Protein AF-A0A2V1GVJ4-F1 (afdb_monomer_lite)

pLDDT: mean 76.74, std 14.33, range [33.03, 93.75]

Foldseek 3Di:
DVVVVVVVVVVVVVVVVVLVVCLVPQLVLVDDPDPDVVVNVVSNVSSVVLSVVLQVVLVVLCVVLVAAFDSSQSSVPLPVLVVQLVVCVVVVVVVSNVVSVVVSSVCCNPRRHDPPPVVVVVVVPPDPD

Organism: NCBI:txid2080658

Secondary structure (DSSP, 8-state):
-HHHHHHHHHHHHHHHHHHHHHHHHHS-TT----S-HHHHHHHHHHHHHHHHHHHHHHHHHHHHHTS-B-HHHHHHTTHHHHHHHHHHHTTT-HHHHHHHHHHHHHHHHHTSB-TTHHHHHTTTTT---

Sequence (129 aa):
MRFQFNQQGYKLRWQIELLFKEWKSLTNLKKFNTRNPEIAEGMIWTSLIGALLRRYLAYQAKTALNQVVSTWQVSKLGSGLLVEFWRWFARDNKKRAKEAWDHLLWLWREEGVRQNTKRDAKKVGAVVV

InterPro domains:
  IPR002559 Transposase IS4-like domain [PF01609] (10-49)
  IPR012337 Ribonuclease H-like superfamily [SSF53098] (10-109)

Structure (mmCIF, N/CA/C/O backbone):
data_AF-A0A2V1GVJ4-F1
#
_entry.id   AF-A0A2V1GVJ4-F1
#
loop_
_atom_site.group_PDB
_atom_site.id
_atom_site.type_symbol
_atom_site.label_atom_id
_atom_site.label_alt_id
_atom_site.label_comp_id
_atom_site.label_asym_id
_atom_site.label_entity_id
_atom_site.label_seq_id
_atom_site.pdbx_PDB_ins_code
_atom_site.Cartn_x
_atom_site.Cartn_y
_atom_site.Cartn_z
_atom_site.occupancy
_atom_site.B_iso_or_equiv
_atom_site.auth_seq_id
_atom_site.auth_comp_id
_atom_site.auth_asym_id
_atom_site.auth_atom_id
_atom_site.pdbx_PDB_model_num
ATOM 1 N N . MET A 1 1 ? -22.184 28.204 -7.144 1.00 51.62 1 MET A N 1
ATOM 2 C CA . MET A 1 1 ? -21.730 27.002 -7.894 1.00 51.62 1 MET A CA 1
ATOM 3 C C . MET A 1 1 ? -20.270 27.066 -8.379 1.00 51.62 1 MET A C 1
ATOM 5 O O . MET A 1 1 ? -19.529 26.135 -8.097 1.00 51.62 1 MET A O 1
ATOM 9 N N . ARG A 1 2 ? -19.803 28.149 -9.031 1.00 51.66 2 ARG A N 1
ATOM 10 C CA . ARG A 1 2 ? -18.417 28.292 -9.564 1.00 51.66 2 ARG A CA 1
ATOM 11 C C . ARG A 1 2 ? -17.280 28.143 -8.528 1.00 51.66 2 ARG A C 1
ATOM 13 O O . ARG A 1 2 ? -16.238 27.576 -8.838 1.00 51.66 2 ARG A O 1
ATOM 20 N N . PHE A 1 3 ? -17.489 28.590 -7.287 1.00 53.00 3 PHE A N 1
ATOM 21 C CA . PHE A 1 3 ? -16.475 28.520 -6.221 1.00 53.00 3 PHE A CA 1
ATOM 22 C C . PHE A 1 3 ? -16.183 27.097 -5.716 1.00 53.00 3 PHE A C 1
ATOM 24 O O . PHE A 1 3 ? -15.037 26.791 -5.389 1.00 53.00 3 PHE A O 1
ATOM 31 N N . GLN A 1 4 ? -17.177 26.201 -5.692 1.00 54.62 4 GLN A N 1
ATOM 32 C CA . GLN A 1 4 ? -16.960 24.813 -5.261 1.00 54.62 4 GLN A CA 1
ATOM 33 C C . GLN A 1 4 ? -16.121 24.023 -6.277 1.00 54.62 4 GLN A C 1
ATOM 35 O O . GLN A 1 4 ? -15.290 23.211 -5.875 1.00 54.62 4 GLN A O 1
ATOM 40 N N . PHE A 1 5 ? -16.274 24.309 -7.575 1.00 59.75 5 PHE A N 1
ATOM 41 C CA . PHE A 1 5 ? -15.518 23.652 -8.646 1.00 59.75 5 PHE A CA 1
ATOM 42 C C . PHE A 1 5 ? -14.013 23.961 -8.556 1.00 59.75 5 PHE A C 1
ATOM 44 O O . PHE A 1 5 ? -13.183 23.054 -8.605 1.00 59.75 5 PHE A O 1
ATOM 51 N N . ASN A 1 6 ? -13.656 25.225 -8.291 1.00 64.38 6 ASN A N 1
ATOM 52 C CA . ASN A 1 6 ? -12.262 25.638 -8.083 1.00 64.38 6 ASN A CA 1
ATOM 53 C C . ASN A 1 6 ? -11.623 24.972 -6.852 1.00 64.38 6 ASN A C 1
ATOM 55 O O . ASN A 1 6 ? -10.467 24.547 -6.901 1.00 64.38 6 ASN A O 1
ATOM 59 N N . GLN A 1 7 ? -12.371 24.816 -5.754 1.00 69.81 7 GLN A N 1
ATOM 60 C CA . GLN A 1 7 ? -11.859 24.132 -4.562 1.00 69.81 7 GLN A CA 1
ATOM 61 C C . GLN A 1 7 ? -11.672 22.623 -4.773 1.00 69.81 7 GLN A C 1
ATOM 63 O O . GLN A 1 7 ? -10.713 22.045 -4.256 1.00 69.81 7 GLN A O 1
ATOM 68 N N . GLN A 1 8 ? -12.560 21.976 -5.531 1.00 74.12 8 GLN A N 1
ATOM 69 C CA . GLN A 1 8 ? -12.417 20.563 -5.888 1.00 74.12 8 GLN A CA 1
ATOM 70 C C . GLN A 1 8 ? -11.219 20.340 -6.819 1.00 74.12 8 GLN A C 1
ATOM 72 O O . GLN A 1 8 ? -10.414 19.448 -6.552 1.00 74.12 8 GLN A O 1
ATOM 77 N N . GLY A 1 9 ? -11.026 21.198 -7.826 1.00 79.88 9 GLY A N 1
ATOM 78 C CA . GLY A 1 9 ? -9.852 21.156 -8.704 1.00 79.88 9 GLY A CA 1
ATOM 79 C C . GLY A 1 9 ? -8.535 21.319 -7.937 1.00 79.88 9 GLY A C 1
ATOM 80 O O . GLY A 1 9 ? -7.588 20.558 -8.142 1.00 79.88 9 GLY A O 1
ATOM 81 N N . TYR A 1 10 ? -8.491 22.235 -6.964 1.00 80.69 10 TYR A N 1
ATOM 82 C CA . TYR A 1 10 ? -7.314 22.413 -6.112 1.00 80.69 10 TYR A CA 1
ATOM 83 C C . TYR A 1 10 ? -7.033 21.188 -5.225 1.00 80.69 10 TYR A C 1
ATOM 85 O O . TYR A 1 10 ? -5.880 20.772 -5.090 1.00 80.69 10 TYR A O 1
ATOM 93 N N . LYS A 1 11 ? -8.072 20.567 -4.646 1.00 74.88 11 LYS A N 1
ATOM 94 C CA . LYS A 1 11 ? -7.936 19.310 -3.886 1.00 74.88 11 LYS A CA 1
ATOM 95 C C . LYS A 1 11 ? -7.436 18.170 -4.776 1.00 74.88 11 LYS A C 1
ATOM 97 O O . LYS A 1 11 ? -6.545 17.433 -4.358 1.00 74.88 11 LYS A O 1
ATOM 102 N N . LEU A 1 12 ? -7.972 18.046 -5.990 1.00 83.12 12 LEU A N 1
ATOM 103 C CA . LEU A 1 12 ? -7.593 17.002 -6.941 1.00 83.12 12 LEU A CA 1
ATOM 104 C C . LEU A 1 12 ? -6.128 17.131 -7.371 1.00 83.12 12 LEU A C 1
ATOM 106 O O . LEU A 1 12 ? -5.411 16.134 -7.369 1.00 83.12 12 LEU A O 1
ATOM 110 N N . ARG A 1 13 ? -5.648 18.353 -7.634 1.00 86.38 13 ARG A N 1
ATOM 111 C CA . ARG A 1 13 ? -4.230 18.611 -7.938 1.00 86.38 13 ARG A CA 1
ATOM 112 C C . ARG A 1 13 ? -3.309 18.048 -6.853 1.00 86.38 13 ARG A C 1
ATOM 114 O O . ARG A 1 13 ? -2.348 17.351 -7.162 1.00 86.38 13 ARG A O 1
ATOM 121 N N . TRP A 1 14 ? -3.633 18.301 -5.583 1.00 84.31 14 TRP A N 1
ATOM 122 C CA . TRP A 1 14 ? -2.871 17.766 -4.451 1.00 84.31 14 TRP A CA 1
ATOM 123 C C . TRP A 1 14 ? -2.943 16.238 -4.351 1.00 84.31 14 TRP A C 1
ATOM 125 O O . TRP A 1 14 ? -1.944 15.604 -4.018 1.00 84.31 14 TRP A O 1
ATOM 135 N N . GLN A 1 15 ? -4.092 15.625 -4.656 1.00 80.38 15 GLN A N 1
ATOM 136 C CA . GLN A 1 15 ? -4.210 14.162 -4.690 1.00 80.38 15 GLN A CA 1
ATOM 137 C C . GLN A 1 15 ? -3.332 13.544 -5.785 1.00 80.38 15 GLN A C 1
ATOM 139 O O . GLN A 1 15 ? -2.656 12.548 -5.530 1.00 80.38 15 GLN A O 1
ATOM 144 N N . ILE A 1 16 ? -3.297 14.159 -6.969 1.00 85.06 16 ILE A N 1
ATOM 145 C CA . ILE A 1 16 ? -2.436 13.741 -8.083 1.00 85.06 16 ILE A CA 1
ATOM 146 C C . ILE A 1 16 ? -0.955 13.900 -7.707 1.00 85.06 16 ILE A C 1
ATOM 148 O O . ILE A 1 16 ? -0.147 13.007 -7.948 1.00 85.06 16 ILE A O 1
ATOM 152 N N . GLU A 1 17 ? -0.583 14.999 -7.053 1.00 86.62 17 GLU A N 1
ATOM 153 C CA . GLU A 1 17 ? 0.791 15.223 -6.593 1.00 86.62 17 GLU A CA 1
ATOM 154 C C . GLU A 1 17 ? 1.238 14.160 -5.573 1.00 86.62 17 GLU A C 1
ATOM 156 O O . GLU A 1 17 ? 2.327 13.588 -5.691 1.00 86.62 17 GLU A O 1
ATOM 161 N N . LEU A 1 18 ? 0.373 13.835 -4.605 1.00 81.12 18 LEU A N 1
ATOM 162 C CA . LEU A 1 18 ? 0.624 12.778 -3.624 1.00 81.12 18 LEU A CA 1
ATOM 163 C C . LEU A 1 18 ? 0.713 11.393 -4.277 1.00 81.12 18 LEU A C 1
ATOM 165 O O . LEU A 1 18 ? 1.581 10.611 -3.894 1.00 81.12 18 LEU A O 1
ATOM 169 N N . LEU A 1 19 ? -0.123 11.112 -5.281 1.00 81.88 19 LEU A N 1
ATOM 170 C CA . LEU A 1 19 ? -0.066 9.889 -6.087 1.00 81.88 19 LEU A CA 1
ATOM 171 C C . LEU A 1 19 ? 1.301 9.740 -6.769 1.00 81.88 19 LEU A C 1
ATOM 173 O O . LEU A 1 19 ? 1.972 8.724 -6.601 1.00 81.88 19 LEU A O 1
ATOM 177 N N . PHE A 1 20 ? 1.774 10.775 -7.463 1.00 84.12 20 PHE A N 1
ATOM 178 C CA . PHE A 1 20 ? 3.086 10.728 -8.112 1.00 84.12 20 PHE A CA 1
ATOM 179 C C . PHE A 1 20 ? 4.246 10.631 -7.120 1.00 84.12 20 PHE A C 1
ATOM 181 O O . PHE A 1 20 ? 5.269 10.009 -7.422 1.00 84.12 20 PHE A O 1
ATOM 188 N N . LYS A 1 21 ? 4.124 11.243 -5.938 1.00 83.12 21 LYS A N 1
ATOM 189 C CA . LYS A 1 21 ? 5.121 11.106 -4.871 1.00 83.12 21 LYS A CA 1
ATOM 190 C C . LYS A 1 21 ? 5.192 9.663 -4.371 1.00 83.12 21 LYS A C 1
ATOM 192 O O . LYS A 1 21 ? 6.284 9.132 -4.197 1.00 83.12 21 LYS A O 1
ATOM 197 N N . GLU A 1 22 ? 4.040 9.027 -4.198 1.00 80.50 22 GLU A N 1
ATOM 198 C CA . GLU A 1 22 ? 3.924 7.626 -3.803 1.00 80.50 22 GLU A CA 1
ATOM 199 C C . GLU A 1 22 ? 4.572 6.689 -4.829 1.00 80.50 22 GLU A C 1
ATOM 201 O O . GLU A 1 22 ? 5.426 5.886 -4.461 1.00 80.50 22 GLU A O 1
ATOM 206 N N . TRP A 1 23 ? 4.249 6.839 -6.116 1.00 83.62 23 TRP A N 1
ATOM 207 C CA . TRP A 1 23 ? 4.797 5.995 -7.184 1.00 83.62 23 TRP A CA 1
ATOM 208 C C . TRP A 1 23 ? 6.321 6.097 -7.284 1.00 83.62 23 TRP A C 1
ATOM 210 O O . TRP A 1 23 ? 7.036 5.097 -7.345 1.00 83.62 23 TRP A O 1
ATOM 220 N N . LYS A 1 24 ? 6.851 7.322 -7.233 1.00 81.81 24 LYS A N 1
ATOM 221 C CA . LYS A 1 24 ? 8.299 7.546 -7.304 1.00 81.81 24 LYS A CA 1
ATOM 222 C C . LYS A 1 24 ? 9.043 6.995 -6.085 1.00 81.81 24 LYS A C 1
ATOM 224 O O . LYS A 1 24 ? 10.167 6.530 -6.247 1.00 81.81 24 LYS A O 1
ATOM 229 N N . SER A 1 25 ? 8.453 7.066 -4.889 1.00 80.19 25 SER A N 1
ATOM 230 C CA . SER A 1 25 ? 9.128 6.691 -3.638 1.00 80.19 25 SER A CA 1
ATOM 231 C C . SER A 1 25 ? 8.918 5.239 -3.210 1.00 80.19 25 SER A C 1
ATOM 233 O O . SER A 1 25 ? 9.826 4.669 -2.617 1.00 80.19 25 SER A O 1
ATOM 235 N N . LEU A 1 26 ? 7.747 4.646 -3.458 1.00 75.06 26 LEU A N 1
ATOM 236 C CA . LEU A 1 26 ? 7.379 3.335 -2.905 1.00 75.06 26 LEU A CA 1
ATOM 237 C C . LEU A 1 26 ? 7.367 2.207 -3.936 1.00 75.06 26 LEU A C 1
ATOM 239 O O . LEU A 1 26 ? 7.455 1.042 -3.549 1.00 75.06 26 LEU A O 1
ATOM 243 N N . THR A 1 27 ? 7.256 2.524 -5.227 1.00 76.12 27 THR A N 1
ATOM 244 C CA . THR A 1 27 ? 7.212 1.510 -6.294 1.00 76.12 27 THR A CA 1
ATOM 245 C C . THR A 1 27 ? 8.383 1.604 -7.264 1.00 76.12 27 THR A C 1
ATOM 247 O O . THR A 1 27 ? 8.402 0.911 -8.273 1.00 76.12 27 THR A O 1
ATOM 250 N N . ASN A 1 28 ? 9.393 2.413 -6.928 1.00 80.06 28 ASN A N 1
ATOM 251 C CA . ASN A 1 28 ? 10.635 2.590 -7.683 1.00 80.06 28 ASN A CA 1
ATOM 252 C C . ASN A 1 28 ? 10.445 3.077 -9.135 1.00 80.06 28 ASN A C 1
ATOM 254 O O . ASN A 1 28 ? 11.356 2.966 -9.948 1.00 80.06 28 ASN A O 1
ATOM 258 N N . LEU A 1 29 ? 9.304 3.711 -9.446 1.00 81.88 29 LEU A N 1
ATOM 259 C CA . LEU A 1 29 ? 8.986 4.228 -10.787 1.00 81.88 29 LEU A CA 1
ATOM 260 C C . LEU A 1 29 ? 9.968 5.318 -11.273 1.00 81.88 29 LEU A C 1
ATOM 262 O O . LEU A 1 29 ? 9.945 5.719 -12.430 1.00 81.88 29 LEU A O 1
ATOM 266 N N . LYS A 1 30 ? 10.832 5.842 -10.391 1.00 80.62 30 LYS A N 1
ATOM 267 C CA . LYS A 1 30 ? 11.786 6.910 -10.721 1.00 80.62 30 LYS A CA 1
ATOM 268 C C . LYS A 1 30 ? 12.977 6.413 -11.545 1.00 80.62 30 LYS A C 1
ATOM 270 O O . LYS A 1 30 ? 13.512 7.197 -12.326 1.00 80.62 30 LYS A O 1
ATOM 275 N N . LYS A 1 31 ? 13.459 5.187 -11.305 1.00 80.25 31 LYS A N 1
ATOM 276 C CA . LYS A 1 31 ? 14.678 4.659 -11.938 1.00 80.25 31 LYS A CA 1
ATOM 277 C C . LYS A 1 31 ? 14.616 3.139 -12.044 1.00 80.25 31 LYS A C 1
ATOM 279 O O . LYS A 1 31 ? 14.505 2.454 -11.031 1.00 80.25 31 LYS A O 1
ATOM 284 N N . PHE A 1 32 ? 14.806 2.633 -13.256 1.00 83.56 32 PHE A N 1
ATOM 285 C CA . PHE A 1 32 ? 15.009 1.213 -13.523 1.00 83.56 32 PHE A CA 1
ATOM 286 C C . PHE A 1 32 ? 16.454 0.986 -13.959 1.00 83.56 32 PHE A C 1
ATOM 288 O O . PHE A 1 32 ? 16.983 1.738 -14.773 1.00 83.56 32 PHE A O 1
ATOM 295 N N . ASN A 1 33 ? 17.108 -0.029 -13.397 1.00 84.25 33 ASN A N 1
ATOM 296 C CA . ASN A 1 33 ? 18.482 -0.380 -13.747 1.00 84.25 33 ASN A CA 1
ATOM 297 C C . ASN A 1 33 ? 18.488 -1.445 -14.853 1.00 84.25 33 ASN A C 1
ATOM 299 O O . ASN A 1 33 ? 18.892 -2.581 -14.626 1.00 84.25 33 ASN A O 1
ATOM 303 N N . THR A 1 34 ? 17.957 -1.102 -16.026 1.00 86.38 34 THR A N 1
ATOM 304 C CA . THR A 1 34 ? 17.913 -2.001 -17.186 1.00 86.38 34 THR A CA 1
ATOM 305 C C . THR A 1 34 ? 18.126 -1.222 -18.480 1.00 86.38 34 THR A C 1
ATOM 307 O O . THR A 1 34 ? 17.690 -0.079 -18.603 1.00 86.38 34 THR A O 1
ATOM 310 N N . ARG A 1 35 ? 18.822 -1.843 -19.438 1.00 87.25 35 ARG A N 1
ATOM 311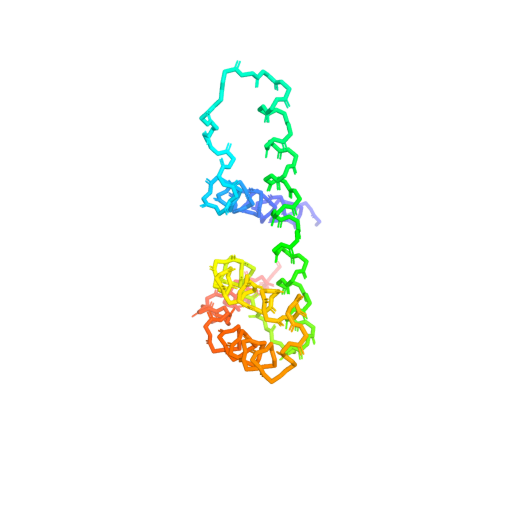 C CA . ARG A 1 35 ? 19.013 -1.322 -20.803 1.00 87.25 35 ARG A CA 1
ATOM 312 C C . ARG A 1 35 ? 18.028 -1.927 -21.808 1.00 87.25 35 ARG A C 1
ATOM 314 O O . ARG A 1 35 ? 17.941 -1.432 -22.924 1.00 87.25 35 ARG A O 1
ATOM 321 N N . ASN A 1 36 ? 17.315 -2.990 -21.428 1.00 93.06 36 ASN A N 1
ATOM 322 C CA . ASN A 1 36 ? 16.325 -3.632 -22.286 1.00 93.06 36 ASN A CA 1
ATOM 323 C C . ASN A 1 36 ? 14.977 -2.886 -22.160 1.00 93.06 36 ASN A C 1
ATOM 325 O O . ASN A 1 36 ? 14.446 -2.813 -21.044 1.00 93.06 36 ASN A O 1
ATOM 329 N N . PRO A 1 37 ? 14.424 -2.349 -23.265 1.00 90.38 37 PRO A N 1
ATOM 330 C CA . PRO A 1 37 ? 13.183 -1.577 -23.245 1.00 90.38 37 PRO A CA 1
ATOM 331 C C . PRO A 1 37 ? 11.957 -2.400 -22.830 1.00 90.38 37 PRO A C 1
ATOM 333 O O . PRO A 1 37 ? 11.128 -1.890 -22.083 1.00 90.38 37 PRO A O 1
ATOM 336 N N . GLU A 1 38 ? 11.865 -3.673 -23.217 1.00 92.94 38 GLU A N 1
ATOM 337 C CA . GLU A 1 38 ? 10.738 -4.544 -22.846 1.00 92.94 38 GLU A CA 1
ATOM 338 C C . GLU A 1 38 ? 10.733 -4.829 -21.341 1.00 92.94 38 GLU A C 1
ATOM 340 O O . GLU A 1 38 ? 9.702 -4.772 -20.671 1.00 92.94 38 GLU A O 1
ATOM 345 N N . ILE A 1 39 ? 11.920 -5.064 -20.771 1.00 90.00 39 ILE A N 1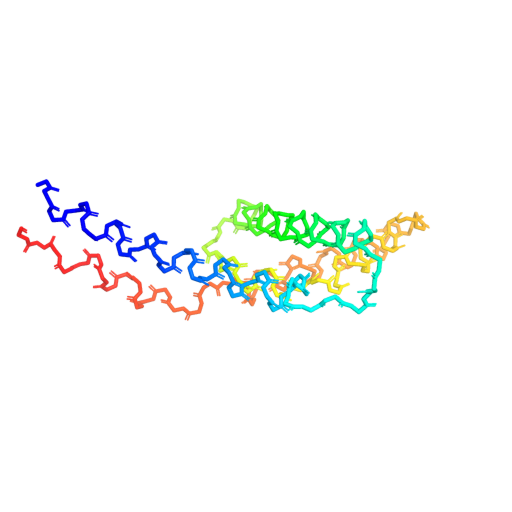
ATOM 346 C CA . ILE A 1 39 ? 12.068 -5.244 -19.322 1.00 90.00 39 ILE A CA 1
ATOM 347 C C . ILE A 1 39 ? 11.706 -3.944 -18.596 1.00 90.00 39 ILE A C 1
ATOM 349 O O . ILE A 1 39 ? 11.025 -3.985 -17.573 1.00 90.00 39 ILE A O 1
ATOM 353 N N . ALA A 1 40 ? 12.133 -2.788 -19.115 1.00 89.19 40 ALA A N 1
ATOM 354 C CA . ALA A 1 40 ? 11.780 -1.494 -18.535 1.00 89.19 40 ALA A CA 1
ATOM 355 C C . ALA A 1 40 ? 10.259 -1.276 -18.527 1.00 89.19 40 ALA A C 1
ATOM 357 O O . ALA A 1 40 ? 9.710 -0.848 -17.511 1.00 89.19 40 ALA A O 1
ATOM 358 N N . GLU A 1 41 ? 9.577 -1.623 -19.617 1.00 90.75 41 GLU A N 1
ATOM 359 C CA . GLU A 1 41 ? 8.121 -1.560 -19.710 1.00 90.75 41 GLU A CA 1
ATOM 360 C C . GLU A 1 41 ? 7.447 -2.476 -18.678 1.00 90.75 41 GLU A C 1
ATOM 362 O O . GLU A 1 41 ? 6.591 -2.028 -17.911 1.00 90.75 41 GLU A O 1
ATOM 367 N N . GLY A 1 42 ? 7.885 -3.733 -18.568 1.00 91.56 42 GLY A N 1
ATOM 368 C CA . GLY A 1 42 ? 7.380 -4.660 -17.553 1.00 91.56 42 GLY A CA 1
ATOM 369 C C . GLY A 1 42 ? 7.564 -4.139 -16.121 1.00 91.56 42 GLY A C 1
ATOM 370 O O . GLY A 1 42 ? 6.677 -4.285 -15.272 1.00 91.56 42 GLY A O 1
ATOM 371 N N . MET A 1 43 ? 8.685 -3.467 -15.842 1.00 88.12 43 MET A N 1
ATOM 372 C CA . MET A 1 43 ? 8.927 -2.833 -14.545 1.00 88.12 43 MET A CA 1
ATOM 373 C C . M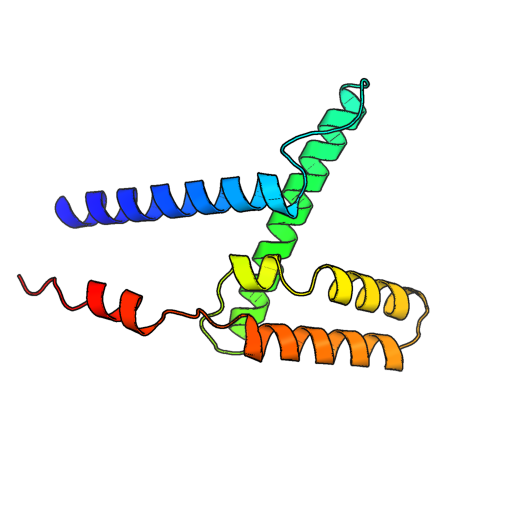ET A 1 43 ? 7.991 -1.642 -14.302 1.00 88.12 43 MET A C 1
ATOM 375 O O . MET A 1 43 ? 7.482 -1.513 -13.190 1.00 88.12 43 MET A O 1
ATOM 379 N N . ILE A 1 44 ? 7.692 -0.826 -15.320 1.00 88.44 44 ILE A N 1
ATOM 380 C CA . ILE A 1 44 ? 6.686 0.247 -15.226 1.00 88.44 44 ILE A CA 1
ATOM 381 C C . ILE A 1 44 ? 5.324 -0.340 -14.843 1.00 88.44 44 ILE A C 1
ATOM 383 O O . ILE A 1 44 ? 4.720 0.107 -13.863 1.00 88.44 44 ILE A O 1
ATOM 387 N N . TRP A 1 45 ? 4.865 -1.371 -15.557 1.00 90.69 45 TRP A N 1
ATOM 388 C CA . TRP A 1 45 ? 3.590 -2.030 -15.264 1.00 90.69 45 TRP A CA 1
ATOM 389 C C . TRP A 1 45 ? 3.558 -2.615 -13.850 1.00 90.69 45 TRP A C 1
ATOM 391 O O . TRP A 1 45 ? 2.605 -2.391 -13.103 1.00 90.69 45 TRP A O 1
ATOM 401 N N . THR A 1 46 ? 4.635 -3.277 -13.428 1.00 87.75 46 THR A N 1
ATOM 402 C CA . THR A 1 46 ? 4.757 -3.841 -12.075 1.00 87.75 46 THR A CA 1
ATOM 403 C C . THR A 1 46 ? 4.718 -2.751 -10.999 1.00 87.75 46 THR A C 1
ATOM 405 O O . THR A 1 46 ? 4.040 -2.900 -9.978 1.00 87.75 46 THR A O 1
ATOM 408 N N . SER A 1 47 ? 5.391 -1.621 -11.226 1.00 85.81 47 SER A N 1
ATOM 409 C CA . SER A 1 47 ? 5.363 -0.462 -10.331 1.00 85.81 47 SER A CA 1
ATOM 410 C C . SER A 1 47 ? 3.964 0.146 -10.207 1.00 85.81 47 SER A C 1
ATOM 412 O O . SER A 1 47 ? 3.576 0.557 -9.108 1.00 85.81 47 SER A O 1
ATOM 414 N N . LEU A 1 48 ? 3.195 0.192 -11.299 1.00 87.19 48 LEU A N 1
ATOM 415 C CA . LEU A 1 48 ? 1.813 0.680 -11.300 1.00 87.19 48 LEU A CA 1
ATOM 416 C C . LEU A 1 48 ? 0.872 -0.287 -10.570 1.00 87.19 48 LEU A C 1
ATOM 418 O O . LEU A 1 48 ? 0.117 0.144 -9.697 1.00 87.19 48 LEU A O 1
ATOM 422 N N . ILE A 1 49 ? 0.967 -1.592 -10.843 1.00 87.94 49 ILE A N 1
ATOM 423 C CA . ILE A 1 49 ? 0.189 -2.631 -10.149 1.00 87.94 49 ILE A CA 1
ATOM 424 C C . ILE A 1 49 ? 0.490 -2.606 -8.648 1.00 87.94 49 ILE A C 1
ATOM 426 O O . ILE A 1 49 ? -0.424 -2.588 -7.825 1.00 87.94 49 ILE A O 1
ATOM 430 N N . GLY A 1 50 ? 1.767 -2.528 -8.270 1.00 83.69 50 GLY A N 1
ATOM 431 C CA . GLY A 1 50 ? 2.177 -2.440 -6.872 1.00 83.69 50 GLY A CA 1
ATOM 432 C C . GLY A 1 50 ? 1.660 -1.182 -6.167 1.00 83.69 50 GLY A C 1
ATOM 433 O O . GLY A 1 50 ? 1.434 -1.218 -4.956 1.00 83.69 50 GLY A O 1
ATOM 434 N N . ALA A 1 51 ? 1.468 -0.073 -6.885 1.00 83.50 51 ALA A N 1
ATOM 435 C CA . ALA A 1 51 ? 0.863 1.135 -6.326 1.00 83.50 51 ALA A CA 1
ATOM 436 C C . ALA A 1 51 ? -0.652 0.974 -6.160 1.00 83.50 51 ALA A C 1
ATOM 438 O O . ALA A 1 51 ? -1.203 1.333 -5.119 1.00 83.50 51 ALA A O 1
ATOM 439 N N . LEU A 1 52 ? -1.322 0.396 -7.160 1.00 84.81 52 LEU A N 1
ATOM 440 C CA . LEU A 1 52 ? -2.753 0.115 -7.104 1.00 84.81 52 LEU A CA 1
ATOM 441 C C . LEU A 1 52 ? -3.085 -0.836 -5.951 1.00 84.81 52 LEU A C 1
ATOM 443 O O . LEU A 1 52 ? -3.996 -0.559 -5.174 1.00 84.81 52 LEU A O 1
ATOM 447 N N . LEU A 1 53 ? -2.303 -1.905 -5.788 1.00 83.44 53 LEU A N 1
ATOM 448 C CA . LEU A 1 53 ? -2.485 -2.880 -4.717 1.00 83.44 53 LEU A CA 1
ATOM 449 C C . LEU A 1 53 ? -2.328 -2.240 -3.334 1.00 83.44 53 LEU A C 1
ATOM 451 O O . LEU A 1 53 ? -3.161 -2.462 -2.460 1.00 83.44 53 LEU A O 1
ATOM 455 N N . ARG A 1 54 ? -1.308 -1.396 -3.135 1.00 79.88 54 ARG A N 1
ATOM 456 C CA . ARG A 1 54 ? -1.117 -0.657 -1.873 1.00 79.88 54 ARG A CA 1
ATOM 457 C C . ARG A 1 54 ? -2.310 0.242 -1.550 1.00 79.88 54 ARG A C 1
ATOM 459 O O . ARG A 1 54 ? -2.795 0.242 -0.421 1.00 79.88 54 ARG A O 1
ATOM 466 N N . ARG A 1 55 ? -2.833 0.954 -2.549 1.00 79.69 55 ARG A N 1
ATOM 467 C CA . ARG A 1 55 ? -4.019 1.809 -2.395 1.00 79.69 55 ARG A CA 1
ATOM 468 C C . ARG A 1 55 ? -5.282 1.018 -2.107 1.00 79.69 55 ARG A C 1
ATOM 470 O O . ARG A 1 55 ? -6.071 1.439 -1.264 1.00 79.69 55 ARG A O 1
ATOM 477 N N . TYR A 1 56 ? -5.453 -0.118 -2.773 1.00 83.50 56 TYR A N 1
ATOM 478 C CA . TYR A 1 56 ? -6.551 -1.033 -2.505 1.00 83.50 56 TYR A CA 1
ATOM 479 C C . TYR A 1 56 ? -6.483 -1.552 -1.067 1.00 83.50 56 TYR A C 1
ATOM 481 O O . TYR A 1 56 ? -7.457 -1.428 -0.333 1.00 83.50 56 TYR A O 1
ATOM 489 N N . LEU A 1 57 ? -5.318 -2.019 -0.613 1.00 79.44 57 LEU A N 1
ATOM 490 C CA . LEU A 1 57 ? -5.122 -2.454 0.772 1.00 79.44 57 LEU A CA 1
ATOM 491 C C . LEU A 1 57 ? -5.383 -1.326 1.773 1.00 79.44 57 LEU A C 1
ATOM 493 O O . LEU A 1 57 ? -6.040 -1.557 2.780 1.00 79.44 57 LEU A O 1
ATOM 497 N N . ALA A 1 58 ? -4.958 -0.096 1.483 1.00 79.25 58 ALA A N 1
ATOM 498 C CA . ALA A 1 58 ? -5.258 1.050 2.337 1.00 79.25 58 ALA A CA 1
ATOM 499 C C . ALA A 1 58 ? -6.758 1.377 2.401 1.00 79.25 58 ALA A C 1
ATOM 501 O O . ALA A 1 58 ? -7.271 1.747 3.458 1.00 79.25 58 ALA A O 1
ATOM 502 N N . TYR A 1 59 ? -7.471 1.225 1.285 1.00 80.38 59 TYR A N 1
ATOM 503 C CA . TYR A 1 59 ? -8.923 1.357 1.248 1.00 80.38 59 TYR A CA 1
ATOM 504 C C . TYR A 1 59 ? -9.615 0.243 2.049 1.00 80.38 59 TYR A C 1
ATOM 506 O O . TYR A 1 59 ? -10.498 0.534 2.851 1.00 80.38 59 TYR A O 1
ATOM 514 N N . GLN A 1 60 ? -9.164 -1.005 1.909 1.00 81.69 60 GLN A N 1
ATOM 515 C CA . GLN A 1 60 ? -9.691 -2.140 2.672 1.00 81.69 60 GLN A CA 1
ATOM 516 C C . GLN A 1 60 ? -9.360 -2.041 4.169 1.00 81.69 60 GLN A C 1
ATOM 518 O O . GLN A 1 60 ? -10.174 -2.396 5.012 1.00 81.69 60 GLN A O 1
ATOM 523 N N . ALA A 1 61 ? -8.197 -1.499 4.533 1.00 77.94 61 ALA A N 1
ATOM 524 C CA . ALA A 1 61 ? -7.850 -1.230 5.925 1.00 77.94 61 ALA A CA 1
ATOM 525 C C . ALA A 1 61 ? -8.792 -0.183 6.536 1.00 77.94 61 ALA A C 1
ATOM 527 O O . ALA A 1 61 ? -9.229 -0.339 7.672 1.00 77.94 61 ALA A O 1
ATOM 528 N N . LYS A 1 62 ? -9.172 0.851 5.771 1.00 77.81 62 LYS A N 1
ATOM 529 C CA . LYS A 1 62 ? -10.170 1.843 6.198 1.00 77.81 62 LYS A CA 1
ATOM 530 C C . LYS A 1 62 ? -11.512 1.185 6.530 1.00 77.81 62 LYS A C 1
ATOM 532 O O . LYS A 1 62 ? -12.114 1.527 7.546 1.00 77.81 62 LYS A O 1
ATOM 537 N N . THR A 1 63 ? -11.991 0.285 5.669 1.00 79.25 63 THR A N 1
ATOM 538 C CA . THR A 1 63 ? -13.279 -0.396 5.864 1.00 79.25 63 THR A CA 1
ATOM 539 C C . THR A 1 63 ? -13.212 -1.409 7.004 1.00 79.25 63 THR 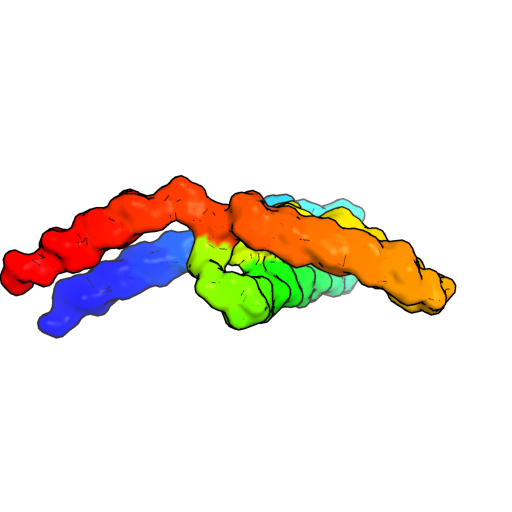A C 1
ATOM 541 O O . THR A 1 63 ? -14.106 -1.420 7.842 1.00 79.25 63 THR A O 1
ATOM 544 N N . ALA A 1 64 ? -12.132 -2.187 7.099 1.00 79.69 64 ALA A N 1
ATOM 545 C CA . ALA A 1 64 ? -11.942 -3.185 8.150 1.00 79.69 64 ALA A CA 1
ATOM 546 C C . ALA A 1 64 ? -11.729 -2.574 9.547 1.00 79.69 64 ALA A C 1
ATOM 548 O O . ALA A 1 64 ? -12.223 -3.114 10.532 1.00 79.69 64 ALA A O 1
ATOM 549 N N . LEU A 1 65 ? -11.007 -1.450 9.647 1.00 75.94 65 LEU A N 1
ATOM 550 C CA . LEU A 1 65 ? -10.687 -0.798 10.925 1.00 75.94 65 LEU A CA 1
ATOM 551 C C . LEU A 1 65 ? -11.701 0.283 11.329 1.00 75.94 65 LEU A C 1
ATOM 553 O O . LEU A 1 65 ? -11.599 0.824 12.426 1.00 75.94 65 LEU A O 1
ATOM 557 N N . ASN A 1 66 ? -12.660 0.623 10.458 1.00 75.75 66 ASN A N 1
ATOM 558 C CA . ASN A 1 66 ? -13.641 1.698 10.654 1.00 75.75 66 ASN A CA 1
ATOM 559 C C . ASN A 1 66 ? -13.011 3.047 11.085 1.00 75.75 66 ASN A C 1
ATOM 561 O O . ASN A 1 66 ? -13.558 3.791 11.899 1.00 75.75 66 ASN A O 1
ATOM 565 N N . GLN A 1 67 ? -11.826 3.364 10.553 1.00 71.38 67 GLN A N 1
ATOM 566 C CA . GLN A 1 67 ? -11.039 4.549 10.912 1.00 71.38 67 GLN A CA 1
ATOM 567 C C . GLN A 1 67 ? -10.557 5.306 9.673 1.00 71.38 67 GLN A C 1
ATOM 569 O O . GLN A 1 67 ? -10.331 4.731 8.609 1.00 71.38 67 GLN A O 1
ATOM 574 N N . VAL A 1 68 ? -10.355 6.624 9.803 1.00 68.50 68 VAL A N 1
ATOM 575 C CA . VAL A 1 68 ? -9.778 7.453 8.734 1.00 68.50 68 VAL A CA 1
ATOM 576 C C . VAL A 1 68 ? -8.263 7.248 8.694 1.00 68.50 68 VAL A C 1
ATOM 578 O O . VAL A 1 68 ? -7.494 7.974 9.329 1.00 68.50 68 VAL A O 1
ATOM 581 N N . VAL A 1 69 ? -7.841 6.253 7.922 1.00 70.69 69 VAL A N 1
ATOM 582 C CA . VAL A 1 69 ? -6.428 5.963 7.673 1.00 70.69 69 VAL A CA 1
ATOM 583 C C . VAL A 1 69 ? -5.845 6.843 6.564 1.00 70.69 69 VAL A C 1
ATOM 585 O O . VAL A 1 69 ? -6.521 7.235 5.609 1.00 70.69 69 VAL A O 1
ATOM 588 N N . SER A 1 70 ? -4.563 7.173 6.695 1.00 73.38 70 SER A N 1
ATOM 589 C CA . SER A 1 70 ? -3.788 7.865 5.670 1.00 73.38 70 SER A CA 1
ATOM 590 C C . SER A 1 70 ? -3.269 6.855 4.653 1.00 73.38 70 SER A C 1
ATOM 592 O O . SER A 1 70 ? -2.426 6.019 4.976 1.00 73.38 70 SER A O 1
ATOM 594 N N . THR A 1 71 ? -3.724 6.963 3.401 1.00 71.31 71 THR A N 1
ATOM 595 C CA . THR A 1 71 ? -3.300 6.081 2.299 1.00 71.31 71 THR A CA 1
ATOM 596 C C . THR A 1 71 ? -1.782 5.996 2.182 1.00 71.31 71 THR A C 1
ATOM 598 O O . THR A 1 71 ? -1.246 4.919 1.952 1.00 71.31 71 THR A O 1
ATOM 601 N N . TRP A 1 72 ? -1.076 7.110 2.394 1.00 69.12 72 TRP A N 1
ATOM 602 C CA . TRP A 1 72 ? 0.382 7.145 2.323 1.00 69.12 72 TRP A CA 1
ATOM 603 C C . TRP A 1 72 ? 1.052 6.414 3.492 1.00 69.12 72 TRP A C 1
ATOM 605 O O . TRP A 1 72 ? 2.012 5.681 3.269 1.00 69.12 72 TRP A O 1
ATOM 615 N N . GLN A 1 73 ? 0.549 6.578 4.722 1.00 70.38 73 GLN A N 1
ATOM 616 C CA . GLN A 1 73 ? 1.100 5.875 5.887 1.00 70.38 73 GLN A CA 1
ATOM 617 C C . GLN A 1 73 ? 0.865 4.375 5.756 1.00 70.38 73 GLN A C 1
ATOM 619 O O . GLN A 1 73 ? 1.819 3.621 5.864 1.00 70.38 73 GLN A O 1
ATOM 624 N N . VAL A 1 74 ? -0.349 3.950 5.405 1.00 73.75 74 VAL A N 1
ATOM 625 C CA . VAL A 1 74 ? -0.678 2.530 5.200 1.00 73.75 74 VAL A CA 1
ATOM 626 C C . VAL A 1 74 ? 0.097 1.918 4.028 1.00 73.75 74 VAL A C 1
ATOM 628 O O . VAL A 1 74 ? 0.532 0.781 4.110 1.00 73.75 74 VAL A O 1
ATOM 631 N N . SER A 1 75 ? 0.341 2.672 2.952 1.00 70.38 75 SER A N 1
ATOM 632 C CA . SER A 1 75 ? 1.121 2.177 1.804 1.00 70.38 75 SER A CA 1
ATOM 633 C C . SER A 1 75 ? 2.626 2.096 2.087 1.00 70.38 75 SER A C 1
ATOM 635 O O . SER A 1 75 ? 3.331 1.281 1.485 1.00 70.38 75 SER A O 1
ATOM 637 N N . LYS A 1 76 ? 3.134 2.949 2.985 1.00 72.56 76 LYS A N 1
ATOM 638 C CA . LYS A 1 76 ? 4.525 2.939 3.455 1.00 72.56 76 LYS A CA 1
ATOM 639 C C . LYS A 1 76 ? 4.751 1.857 4.516 1.00 72.56 76 LYS A C 1
ATOM 641 O O . LYS A 1 76 ? 5.777 1.181 4.491 1.00 72.56 76 LYS A O 1
ATOM 646 N N . LEU A 1 77 ? 3.822 1.735 5.457 1.00 68.38 77 LEU A N 1
ATOM 647 C CA . LEU A 1 77 ? 3.889 0.842 6.605 1.00 68.38 77 LEU A CA 1
ATOM 648 C C . LEU A 1 77 ? 3.401 -0.552 6.210 1.00 68.38 77 LEU A C 1
ATOM 650 O O . LEU A 1 77 ? 2.350 -0.711 5.604 1.00 68.38 77 LEU A O 1
ATOM 654 N N . GLY A 1 78 ? 4.158 -1.583 6.570 1.00 66.38 78 GLY A N 1
ATOM 655 C CA . GLY A 1 78 ? 3.707 -2.960 6.381 1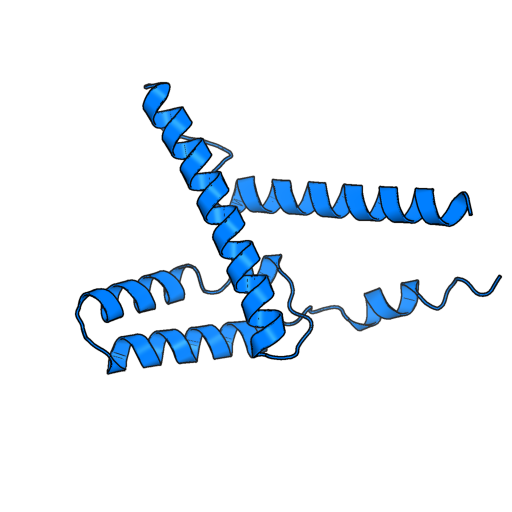.00 66.38 78 GLY A CA 1
ATOM 656 C C . GLY A 1 78 ? 4.047 -3.595 5.033 1.00 66.38 78 GLY A C 1
ATOM 657 O O . GLY A 1 78 ? 3.690 -4.745 4.826 1.00 66.38 78 GLY A O 1
ATOM 658 N N . SER A 1 79 ? 4.803 -2.936 4.147 1.00 70.94 79 SER A N 1
ATOM 659 C CA . SER A 1 79 ? 5.332 -3.591 2.936 1.00 70.94 79 SER A CA 1
ATOM 660 C C . SER A 1 79 ? 6.179 -4.827 3.273 1.00 70.94 79 SER A C 1
ATOM 662 O O . SER A 1 79 ? 6.008 -5.874 2.657 1.00 70.94 79 SER A O 1
ATOM 664 N N . GLY A 1 80 ? 7.029 -4.737 4.302 1.00 76.69 80 GLY A N 1
ATOM 665 C CA . GLY A 1 80 ? 7.786 -5.879 4.825 1.00 76.69 80 GLY A CA 1
ATOM 666 C C . GLY A 1 80 ? 6.899 -6.932 5.496 1.00 76.69 80 GLY A C 1
ATOM 667 O O . GLY A 1 80 ? 7.057 -8.117 5.232 1.00 76.69 80 GLY A O 1
ATOM 668 N N . LEU A 1 81 ? 5.917 -6.514 6.302 1.00 80.25 81 LEU A N 1
ATOM 669 C CA . LEU A 1 81 ? 5.002 -7.433 6.995 1.00 80.25 81 LEU A CA 1
ATOM 670 C C . LEU A 1 81 ? 4.074 -8.180 6.028 1.00 80.25 81 LEU A C 1
ATOM 672 O O . LEU A 1 81 ? 3.787 -9.351 6.246 1.00 80.25 81 LEU A O 1
ATOM 676 N N . LEU A 1 82 ? 3.658 -7.543 4.931 1.00 82.50 82 LEU A N 1
ATOM 677 C CA . LEU A 1 82 ? 2.892 -8.186 3.867 1.00 82.50 82 LEU A CA 1
ATOM 678 C C . LEU A 1 82 ? 3.732 -9.265 3.166 1.00 82.50 82 LEU A C 1
ATOM 680 O O . LEU A 1 82 ? 3.225 -10.343 2.868 1.00 82.50 82 LEU A O 1
ATOM 684 N N . VAL A 1 83 ? 5.025 -9.003 2.937 1.00 84.94 83 VAL A N 1
ATOM 685 C CA . VAL A 1 83 ? 5.959 -10.006 2.399 1.00 84.94 83 VAL A CA 1
ATOM 686 C C . VAL A 1 83 ? 6.145 -11.164 3.378 1.00 84.94 83 VAL A C 1
ATOM 688 O O . VAL A 1 83 ? 6.122 -12.314 2.949 1.00 84.94 83 VAL A O 1
ATOM 691 N N . GLU A 1 84 ? 6.289 -10.894 4.678 1.00 85.69 84 GLU A N 1
ATOM 692 C CA . GLU A 1 84 ? 6.371 -11.950 5.696 1.00 85.69 84 GLU A CA 1
ATOM 693 C C . GLU A 1 84 ? 5.084 -12.778 5.759 1.00 85.69 84 GLU A C 1
ATOM 695 O O . GLU A 1 84 ? 5.154 -14.006 5.752 1.00 85.69 84 GLU A O 1
ATOM 700 N N . PHE A 1 85 ? 3.913 -12.134 5.736 1.00 88.62 85 PHE A N 1
ATOM 701 C CA . PHE A 1 85 ? 2.625 -12.820 5.649 1.00 88.62 85 PHE A CA 1
ATOM 702 C C . PHE A 1 85 ? 2.601 -13.788 4.463 1.00 88.62 85 PHE A C 1
ATOM 704 O O . PHE A 1 85 ? 2.388 -14.984 4.658 1.00 88.62 85 PHE A O 1
ATOM 711 N N . TRP A 1 86 ? 2.897 -13.303 3.252 1.00 87.62 86 TRP A N 1
ATOM 712 C CA . TRP A 1 86 ? 2.900 -14.140 2.051 1.00 87.62 86 TRP A CA 1
ATOM 713 C C . TRP A 1 86 ? 3.948 -15.248 2.107 1.00 87.62 86 TRP A C 1
ATOM 715 O O . TRP A 1 86 ? 3.666 -16.374 1.702 1.00 87.62 86 TRP A O 1
ATOM 725 N N . ARG A 1 87 ? 5.139 -14.966 2.646 1.00 91.50 87 ARG A N 1
ATOM 726 C CA . ARG A 1 87 ? 6.206 -15.958 2.816 1.00 91.50 87 ARG A CA 1
ATOM 727 C C . ARG A 1 87 ? 5.755 -17.116 3.700 1.00 91.50 87 ARG A C 1
ATOM 729 O O . ARG A 1 87 ? 6.014 -18.268 3.359 1.00 91.50 87 ARG A O 1
ATOM 736 N N . TRP A 1 88 ? 5.116 -16.829 4.831 1.00 92.44 88 TRP A N 1
ATOM 737 C CA . TRP A 1 88 ? 4.641 -17.865 5.750 1.00 92.44 88 TRP A CA 1
ATOM 738 C C . TRP A 1 88 ? 3.389 -18.566 5.239 1.00 92.44 88 TRP A C 1
ATOM 740 O O . TRP A 1 88 ? 3.273 -19.780 5.397 1.00 92.44 88 TRP A O 1
ATOM 750 N N . PHE A 1 89 ? 2.505 -17.828 4.569 1.00 91.06 89 PHE A N 1
ATOM 751 C CA . PHE A 1 89 ? 1.324 -18.377 3.915 1.00 91.06 89 PHE A CA 1
ATOM 752 C C . PHE A 1 89 ? 1.702 -19.388 2.824 1.00 91.06 89 PHE A C 1
ATOM 754 O O . PHE A 1 89 ? 1.198 -20.504 2.823 1.00 91.06 89 PHE A O 1
ATOM 761 N N . ALA A 1 90 ? 2.666 -19.054 1.958 1.00 93.06 90 ALA A N 1
ATOM 762 C CA . ALA A 1 90 ? 3.159 -19.949 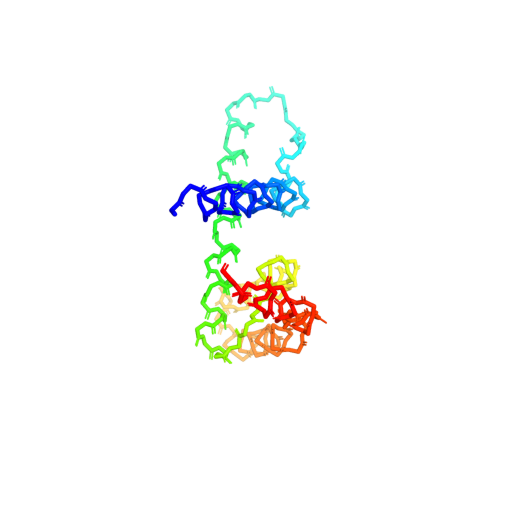0.908 1.00 93.06 90 ALA A CA 1
ATOM 763 C C . ALA A 1 90 ? 3.853 -21.216 1.448 1.00 93.06 90 ALA A C 1
ATOM 765 O O . ALA A 1 90 ? 3.996 -22.196 0.725 1.00 93.06 90 ALA A O 1
ATOM 766 N N . ARG A 1 91 ? 4.285 -21.206 2.716 1.00 93.75 91 ARG A N 1
ATOM 767 C CA . ARG A 1 91 ? 4.883 -22.356 3.417 1.00 93.75 91 ARG A CA 1
ATOM 768 C C . ARG A 1 91 ? 3.864 -23.154 4.243 1.00 93.75 91 ARG A C 1
ATOM 770 O O . ARG A 1 91 ? 4.274 -23.972 5.059 1.00 93.75 91 ARG A O 1
ATOM 777 N N . ASP A 1 92 ? 2.573 -22.849 4.100 1.00 91.62 92 ASP A N 1
ATOM 778 C CA . ASP A 1 92 ? 1.455 -23.379 4.898 1.00 91.62 92 ASP A CA 1
ATOM 779 C C . ASP A 1 92 ? 1.644 -23.243 6.426 1.00 91.62 92 ASP A C 1
ATOM 781 O O . ASP A 1 92 ? 1.031 -23.933 7.241 1.00 91.62 92 ASP A O 1
ATOM 785 N N . ASN A 1 93 ? 2.477 -22.291 6.863 1.00 92.44 93 ASN A N 1
ATOM 786 C CA . ASN A 1 93 ? 2.669 -22.004 8.280 1.00 92.44 93 ASN A CA 1
ATOM 787 C C . ASN A 1 93 ? 1.628 -20.982 8.746 1.00 92.44 93 ASN A C 1
ATOM 789 O O . ASN A 1 93 ? 1.906 -19.789 8.909 1.00 92.44 93 ASN A O 1
ATOM 793 N N . LYS A 1 94 ? 0.407 -21.474 8.971 1.00 90.94 94 LYS A N 1
ATOM 794 C CA . LYS A 1 94 ? -0.763 -20.654 9.324 1.00 90.94 94 LYS A CA 1
ATOM 795 C C . LYS A 1 94 ? -0.549 -19.817 10.584 1.00 90.94 94 LYS A C 1
ATOM 797 O O . LYS A 1 94 ? -1.033 -18.691 10.648 1.00 90.94 94 LYS A O 1
ATOM 802 N N . LYS A 1 95 ? 0.210 -20.325 11.563 1.00 93.25 95 LYS A N 1
ATOM 803 C CA . LYS A 1 95 ? 0.507 -19.598 12.806 1.00 93.25 95 LYS A CA 1
ATOM 804 C C . LYS A 1 95 ? 1.352 -18.353 12.534 1.00 93.25 95 LYS A C 1
ATOM 806 O O . LYS A 1 95 ? 0.942 -17.255 12.893 1.00 93.25 95 LYS A O 1
ATOM 811 N N . ARG A 1 96 ? 2.492 -18.508 11.854 1.00 90.06 96 ARG A N 1
ATOM 812 C CA . ARG A 1 96 ? 3.387 -17.384 11.527 1.00 90.06 96 ARG A CA 1
ATOM 813 C C . ARG A 1 96 ? 2.743 -16.396 10.557 1.00 90.06 96 ARG A C 1
ATOM 815 O O . ARG A 1 96 ? 2.934 -15.193 10.700 1.00 90.06 96 ARG A O 1
ATOM 822 N N . ALA A 1 97 ? 1.953 -16.892 9.603 1.00 90.00 97 ALA A N 1
ATOM 823 C CA . ALA A 1 97 ? 1.179 -16.038 8.709 1.00 90.00 97 ALA A CA 1
ATOM 824 C C . ALA A 1 97 ? 0.172 -15.190 9.500 1.00 90.00 97 ALA A C 1
ATOM 826 O O . ALA A 1 97 ? 0.116 -13.978 9.313 1.00 90.00 97 ALA A O 1
ATOM 827 N N . LYS A 1 98 ? -0.563 -15.800 10.439 1.00 91.00 98 LYS A N 1
ATOM 828 C CA . LYS A 1 98 ? -1.489 -15.078 11.314 1.00 91.00 98 LYS A CA 1
ATOM 829 C C . LYS A 1 98 ? -0.773 -14.034 12.174 1.00 91.00 98 LYS A C 1
ATOM 831 O O . LYS A 1 98 ? -1.225 -12.902 12.220 1.00 91.00 98 LYS A O 1
ATOM 836 N N . GLU A 1 99 ? 0.363 -14.367 12.785 1.00 91.06 99 GLU A N 1
ATOM 837 C CA . GLU A 1 99 ? 1.155 -13.408 13.575 1.00 91.06 99 GLU A CA 1
ATOM 838 C C . GLU A 1 99 ? 1.596 -12.193 12.739 1.00 91.06 99 GLU A C 1
ATOM 840 O O . GLU A 1 99 ? 1.455 -11.050 13.174 1.00 91.06 99 GLU A O 1
ATOM 845 N N . ALA A 1 100 ? 2.089 -12.423 11.517 1.00 88.62 100 ALA A N 1
ATOM 846 C CA . ALA A 1 100 ? 2.464 -11.345 10.603 1.00 88.62 100 ALA A CA 1
ATOM 847 C C . ALA A 1 100 ? 1.254 -10.487 10.197 1.00 88.62 100 ALA A C 1
ATOM 849 O O . ALA A 1 100 ? 1.368 -9.265 10.104 1.00 88.62 100 ALA A O 1
ATOM 850 N N . TRP A 1 101 ? 0.098 -11.121 9.986 1.00 87.94 101 TRP A N 1
ATOM 851 C CA . TRP A 1 101 ? -1.155 -10.445 9.665 1.00 87.94 101 TRP A CA 1
ATOM 852 C C . TRP A 1 101 ? -1.683 -9.598 10.827 1.00 87.94 101 TRP A C 1
ATOM 854 O O . TRP A 1 101 ? -2.013 -8.430 10.640 1.00 87.94 101 TRP A O 1
ATOM 864 N N . ASP A 1 102 ? -1.708 -10.148 12.038 1.00 88.81 102 ASP A N 1
ATOM 865 C CA . ASP A 1 102 ? -2.158 -9.445 13.239 1.00 88.81 102 ASP A CA 1
ATOM 866 C C . ASP A 1 102 ? -1.250 -8.238 13.522 1.00 88.81 102 ASP A C 1
ATOM 868 O O . ASP A 1 102 ? -1.732 -7.146 13.827 1.00 88.81 102 ASP A O 1
ATOM 872 N N . HIS A 1 103 ? 0.063 -8.391 13.324 1.00 86.69 103 HIS A N 1
ATOM 873 C CA . HIS A 1 103 ? 1.015 -7.292 13.465 1.00 86.69 103 HIS A CA 1
ATOM 874 C C . HIS A 1 103 ? 0.837 -6.217 12.380 1.00 86.69 103 HIS A C 1
ATOM 876 O O . HIS A 1 103 ? 0.936 -5.025 12.671 1.00 86.69 103 HIS A O 1
ATOM 882 N N . LEU A 1 104 ? 0.527 -6.616 11.141 1.00 85.44 104 LEU A N 1
ATOM 883 C CA . LEU A 1 104 ? 0.191 -5.694 10.053 1.00 85.44 104 LEU A CA 1
ATOM 884 C C . LEU A 1 104 ? -1.057 -4.866 10.395 1.00 85.44 104 LEU A C 1
ATOM 886 O O . LEU A 1 104 ? -1.037 -3.643 10.256 1.00 85.44 104 LEU A O 1
ATOM 890 N N . LEU A 1 105 ? -2.119 -5.521 10.872 1.00 82.56 105 LEU A N 1
ATOM 891 C CA . LEU A 1 105 ? -3.359 -4.860 11.277 1.00 82.56 105 LEU A CA 1
ATOM 892 C C . LEU A 1 105 ? -3.144 -3.917 12.460 1.00 82.56 105 LEU A C 1
ATOM 894 O O . LEU A 1 105 ? -3.652 -2.796 12.441 1.00 82.56 105 LEU A O 1
ATOM 898 N N . TRP A 1 106 ? -2.374 -4.344 13.462 1.00 84.50 106 TRP A N 1
ATOM 899 C CA . TRP A 1 106 ? -2.004 -3.498 14.593 1.00 84.50 106 TRP A CA 1
ATOM 900 C C . TRP A 1 106 ? -1.243 -2.252 14.130 1.00 84.50 106 TRP A C 1
ATOM 902 O O . TRP A 1 106 ? -1.633 -1.137 14.465 1.00 84.50 106 TRP A O 1
ATOM 912 N N . LEU A 1 107 ? -0.227 -2.414 13.277 1.00 81.38 107 LEU A N 1
ATOM 913 C CA . LEU A 1 107 ? 0.560 -1.295 12.758 1.00 81.38 107 LEU A CA 1
ATOM 914 C C . LEU A 1 107 ? -0.313 -0.312 11.969 1.00 81.38 107 LEU A C 1
ATOM 916 O O . LEU A 1 107 ? -0.187 0.901 12.115 1.00 81.38 107 LEU A O 1
ATOM 920 N N . TRP A 1 108 ? -1.219 -0.817 11.131 1.00 80.88 108 TRP A N 1
ATOM 921 C CA . TRP A 1 108 ? -2.148 0.033 10.388 1.00 80.88 108 TRP A CA 1
ATOM 922 C C . TRP A 1 108 ? -3.170 0.735 11.286 1.00 80.88 108 TRP A C 1
ATOM 924 O O . TRP A 1 108 ? -3.578 1.850 10.961 1.00 80.88 108 TRP A O 1
ATOM 934 N N . ARG A 1 109 ? -3.553 0.128 12.410 1.00 78.94 109 ARG A N 1
ATOM 935 C CA . ARG A 1 109 ? -4.449 0.733 13.399 1.00 78.94 109 ARG A CA 1
ATOM 936 C C . ARG A 1 109 ? -3.769 1.833 14.210 1.00 78.94 109 ARG A C 1
ATOM 938 O O . ARG A 1 109 ? -4.362 2.888 14.384 1.00 78.94 109 ARG A O 1
ATOM 945 N N . GLU A 1 110 ? -2.555 1.607 14.693 1.00 77.12 110 GLU A N 1
ATOM 946 C CA . GLU A 1 110 ? -1.873 2.568 15.569 1.00 77.12 110 GLU A CA 1
ATOM 947 C C . GLU A 1 110 ? -1.189 3.683 14.764 1.00 77.12 110 GLU A C 1
ATOM 949 O O . GLU A 1 110 ? -1.362 4.869 15.035 1.00 77.12 110 GLU A O 1
ATOM 954 N N . GLU A 1 111 ? -0.477 3.316 13.697 1.00 74.25 111 GLU A N 1
ATOM 955 C CA . GLU A 1 111 ? 0.398 4.228 12.948 1.00 74.25 111 GLU A CA 1
ATOM 956 C C . GLU A 1 111 ? -0.185 4.651 11.591 1.00 74.25 111 GLU A C 1
ATOM 958 O O . GLU A 1 111 ? 0.297 5.592 10.949 1.00 74.25 111 GLU A O 1
ATOM 963 N N . GLY A 1 112 ? -1.226 3.958 11.118 1.00 65.88 112 GLY A N 1
ATOM 964 C CA . GLY A 1 112 ? -1.922 4.279 9.869 1.00 65.88 112 GLY A CA 1
ATOM 965 C C . GLY A 1 112 ? -2.973 5.382 10.011 1.00 65.88 112 GLY A C 1
ATOM 966 O O . GLY A 1 112 ? -3.437 5.914 8.994 1.00 65.88 112 GLY A O 1
ATOM 967 N N . VAL A 1 113 ? -3.335 5.764 11.241 1.00 68.12 113 VAL A N 1
ATOM 968 C CA . VAL A 1 113 ? -4.299 6.838 11.509 1.00 68.12 113 VAL A CA 1
ATOM 969 C C . VAL A 1 113 ? -3.732 8.175 11.052 1.00 68.12 113 VAL A C 1
ATOM 971 O O . VAL A 1 113 ? -2.565 8.518 11.255 1.00 68.12 113 VAL A O 1
ATOM 974 N N . ARG A 1 114 ? -4.591 8.965 10.408 1.00 63.03 114 ARG A N 1
ATOM 975 C CA . ARG A 1 114 ? -4.240 10.292 9.912 1.00 63.03 114 ARG A CA 1
ATOM 976 C C . ARG A 1 114 ? -3.837 11.199 11.083 1.00 63.03 114 ARG A C 1
ATOM 978 O O . ARG A 1 114 ? -4.693 11.681 11.817 1.00 63.03 114 ARG A O 1
ATOM 985 N N . GLN A 1 115 ? -2.541 11.490 11.204 1.00 61.19 115 GLN A N 1
ATOM 986 C CA . GLN A 1 115 ? -1.945 12.194 12.354 1.00 61.19 115 GLN A CA 1
ATOM 987 C C . GLN A 1 115 ? -2.471 13.623 12.613 1.00 61.19 115 GLN A C 1
ATOM 989 O O . GLN A 1 115 ? -2.163 14.208 13.645 1.00 61.19 115 GLN A O 1
ATOM 994 N N . ASN A 1 116 ? -3.239 14.227 11.697 1.00 58.44 116 ASN A N 1
ATOM 995 C CA . ASN A 1 116 ? -3.632 15.637 11.795 1.00 58.44 116 ASN A CA 1
ATOM 996 C C . ASN A 1 116 ? -5.124 15.892 11.506 1.00 58.44 116 ASN A C 1
ATOM 998 O O . ASN A 1 116 ? -5.496 16.820 10.787 1.00 58.44 116 ASN A O 1
ATOM 1002 N N . THR A 1 117 ? -5.999 15.072 12.088 1.00 56.81 117 THR A N 1
ATOM 1003 C CA . THR A 1 117 ? -7.469 15.162 11.963 1.00 56.81 117 THR A CA 1
ATOM 1004 C C . THR A 1 117 ? -8.038 16.530 12.365 1.00 56.81 117 THR A C 1
ATOM 1006 O O . THR A 1 117 ? -8.960 17.025 11.716 1.00 56.81 117 THR A O 1
ATOM 1009 N N . LYS A 1 118 ? -7.455 17.203 13.371 1.00 51.16 118 LYS A N 1
ATOM 1010 C CA . LYS A 1 118 ? -7.900 18.533 13.845 1.00 51.16 118 LYS A CA 1
ATOM 1011 C C . LYS A 1 118 ? -7.662 19.658 12.823 1.00 51.16 118 LYS A C 1
ATOM 1013 O O . LYS A 1 118 ? -8.475 20.575 12.719 1.00 51.16 118 LYS A O 1
ATOM 1018 N N . ARG A 1 119 ? -6.581 19.589 12.034 1.00 53.03 119 ARG A N 1
ATOM 1019 C CA . ARG A 1 119 ? -6.268 20.568 10.971 1.00 53.03 119 ARG A CA 1
ATOM 1020 C C . ARG A 1 119 ? -7.237 20.462 9.790 1.00 53.03 119 ARG A C 1
ATOM 1022 O O . ARG A 1 119 ? -7.578 21.478 9.187 1.00 53.03 119 ARG A O 1
ATOM 1029 N N . ASP A 1 120 ? -7.677 19.247 9.473 1.00 49.22 120 ASP A N 1
ATOM 1030 C CA . ASP A 1 120 ? -8.585 18.979 8.356 1.00 49.22 120 ASP A CA 1
ATOM 1031 C C . ASP A 1 120 ? -10.041 19.352 8.685 1.00 49.22 120 ASP A C 1
ATOM 1033 O O . ASP A 1 120 ? -10.734 19.896 7.825 1.00 49.22 120 ASP A O 1
ATOM 1037 N N . ALA A 1 121 ? -10.478 19.174 9.939 1.00 53.47 121 ALA A N 1
ATOM 1038 C CA . ALA A 1 121 ? -11.796 19.619 10.408 1.00 53.47 121 ALA A CA 1
ATOM 1039 C C . ALA A 1 121 ? -11.955 21.153 10.362 1.00 53.47 121 ALA A C 1
ATOM 1041 O O . ALA A 1 121 ? -13.002 21.670 9.970 1.00 53.47 121 ALA A O 1
ATOM 1042 N N . LYS A 1 122 ? -10.887 21.900 10.677 1.00 44.84 122 LYS A N 1
ATOM 1043 C CA . LYS A 1 122 ? -10.906 23.374 10.717 1.00 44.84 122 LYS A CA 1
ATOM 1044 C C . LYS A 1 122 ? -11.127 24.030 9.346 1.00 44.84 122 LYS A C 1
ATOM 1046 O O . LYS A 1 122 ? -11.550 25.177 9.283 1.00 44.84 122 LYS A O 1
ATOM 1051 N N . LYS A 1 123 ? -10.877 23.313 8.243 1.00 47.31 123 LYS A N 1
ATOM 1052 C CA . LYS A 1 123 ? -11.109 23.817 6.875 1.00 47.31 123 LYS A CA 1
ATOM 1053 C C . LYS A 1 123 ? -12.557 23.682 6.395 1.00 47.31 123 LYS A C 1
ATOM 1055 O O . LYS A 1 123 ? -12.889 24.269 5.372 1.00 47.31 123 LYS A O 1
ATOM 1060 N N . VAL A 1 124 ? -13.402 22.924 7.097 1.00 44.66 124 VAL A N 1
ATOM 1061 C CA . VAL A 1 124 ? -14.823 22.748 6.739 1.00 44.66 124 VAL A CA 1
ATOM 1062 C C . VAL A 1 124 ? -15.714 23.774 7.453 1.00 44.66 124 VAL A C 1
ATOM 1064 O O . VAL A 1 124 ? -16.743 24.159 6.916 1.00 44.66 124 VAL A O 1
ATOM 1067 N N . GLY A 1 125 ? -15.282 24.304 8.603 1.00 34.31 125 GLY A N 1
ATOM 1068 C CA . GLY A 1 125 ? -16.008 25.329 9.370 1.00 34.31 125 GLY A CA 1
ATOM 1069 C C . GLY A 1 125 ? -15.787 26.785 8.937 1.00 34.31 125 GLY A C 1
ATOM 1070 O O . GLY A 1 125 ? -16.176 27.684 9.670 1.00 34.31 125 GLY A O 1
ATOM 1071 N N . ALA A 1 126 ? -15.147 27.040 7.790 1.00 35.81 126 ALA A N 1
ATOM 1072 C CA . ALA A 1 126 ? -14.858 28.395 7.296 1.00 35.81 126 ALA A CA 1
ATOM 1073 C C . ALA A 1 126 ? -15.620 28.751 6.003 1.00 35.81 126 ALA A C 1
ATOM 1075 O O . ALA A 1 126 ? -15.174 29.600 5.236 1.00 35.81 126 ALA A O 1
ATOM 1076 N N . VAL A 1 127 ? -16.753 28.091 5.748 1.00 36.31 127 VAL A N 1
ATOM 1077 C CA . VAL A 1 127 ? -17.727 28.513 4.732 1.00 36.31 127 VAL A CA 1
ATOM 1078 C C . VAL A 1 127 ? -19.118 28.470 5.364 1.00 36.31 127 VAL A C 1
ATOM 1080 O O . VAL A 1 127 ? -19.901 27.553 5.139 1.00 36.31 127 VAL A O 1
ATOM 1083 N N . VAL A 1 128 ? -19.387 29.458 6.213 1.00 38.06 128 VAL A N 1
ATOM 1084 C CA . VAL A 1 128 ? -20.726 30.036 6.352 1.00 38.06 128 VAL A CA 1
ATOM 1085 C C . VAL A 1 128 ? -20.625 31.392 5.668 1.00 38.06 128 VAL A C 1
ATOM 1087 O O . VAL A 1 128 ? -20.131 32.323 6.291 1.00 38.06 128 VAL A O 1
ATOM 1090 N N . VAL A 1 129 ? -20.905 31.407 4.362 1.00 33.03 129 VAL A N 1
ATOM 1091 C CA . VAL A 1 129 ? -21.679 32.369 3.543 1.00 33.03 129 VAL A CA 1
ATOM 1092 C C . VAL A 1 129 ? -21.745 31.770 2.136 1.00 33.03 129 VAL A C 1
ATOM 1094 O O . VAL A 1 129 ? -20.672 31.409 1.595 1.00 33.03 129 VAL A O 1
#

Radius of gyration: 18.5 Å; chains: 1; bounding box: 41×56×39 Å